Protein AF-A0A383A7Z6-F1 (afdb_monomer_lite)

InterPro domains:
  IPR001126 UmuC domain [PF00817] (17-97)
  IPR001126 UmuC domain [PS50173] (17-99)
  IPR043128 Reverse transcriptase/Diguanylate cyclase domain [G3DSA:3.30.70.270] (29-99)
  IPR043502 DNA/RNA polymerase superfamily [SSF56672] (40-97)

pLDDT: mean 74.5, std 20.79, range [32.19, 94.62]

Foldseek 3Di:
DDDDDDDDDDDPDDPPDPDPDDDPPPDDDVVVVVVVVVVVVVVVVVLQVLLVVLQVLLVVLAVDWADPDSNDIDGDCVPVVVVDPPVVSVVVSVVVSVD

Radius of gyration: 27.49 Å; chains: 1; bounding box: 37×54×81 Å

Sequence (99 aa):
MPTLKNRQRVGLGDFSGVRRQQPMRQNGCSLTRLFLAGILSQLYALYADLSSRVMRTLEEMAPRVEVYSIDEAFLDLTGIESAISLVEFGQQVRERIGN

Secondary structure (DSSP, 8-state):
--------------S----S-----S---HHHHHHHHHHHHHHHHHHHHHHHHHHHHHHHHSSEEEE-SSS-EEEE-TTGGGTS-HHHHHHHHHHHHT-

Structure (mmCIF, N/CA/C/O backbone):
data_AF-A0A383A7Z6-F1
#
_entry.id   AF-A0A383A7Z6-F1
#
loop_
_atom_site.group_PDB
_atom_site.id
_atom_site.type_symbol
_atom_site.label_atom_id
_atom_site.label_alt_id
_atom_site.label_comp_id
_atom_site.label_asym_id
_atom_site.label_entity_id
_atom_site.label_seq_id
_atom_site.pdbx_PDB_ins_code
_atom_site.Cartn_x
_atom_site.Cartn_y
_atom_site.Cartn_z
_atom_site.occupancy
_atom_site.B_iso_or_equiv
_atom_site.auth_seq_id
_atom_site.auth_comp_id
_atom_site.auth_asym_id
_atom_site.auth_atom_id
_atom_site.pdbx_PDB_model_num
ATOM 1 N N . MET A 1 1 ? 3.944 42.621 -65.952 1.00 45.88 1 MET A N 1
ATOM 2 C CA . MET A 1 1 ? 3.543 42.873 -64.545 1.00 45.88 1 MET A CA 1
ATOM 3 C C . MET A 1 1 ? 2.863 41.615 -64.026 1.00 45.88 1 MET A C 1
ATOM 5 O O . MET A 1 1 ? 2.070 41.063 -64.778 1.00 45.88 1 MET A O 1
ATOM 9 N N . PRO A 1 2 ? 3.263 41.105 -62.847 1.00 34.91 2 PRO A N 1
ATOM 10 C CA . PRO A 1 2 ? 2.765 41.639 -61.578 1.00 34.91 2 PRO A CA 1
ATOM 11 C C . PRO A 1 2 ? 3.867 42.001 -60.566 1.00 34.91 2 PRO A C 1
ATOM 13 O O . PRO A 1 2 ? 4.999 41.535 -60.631 1.00 34.91 2 PRO A O 1
ATOM 16 N N . THR A 1 3 ? 3.498 42.883 -59.643 1.00 47.19 3 THR A N 1
ATOM 17 C CA . THR A 1 3 ? 4.256 43.391 -58.493 1.00 47.19 3 THR A CA 1
ATOM 18 C C . THR A 1 3 ? 3.975 42.562 -57.240 1.00 47.19 3 THR A C 1
ATOM 20 O O . THR A 1 3 ? 2.804 42.352 -56.933 1.00 47.19 3 THR A O 1
ATOM 23 N N . LEU A 1 4 ? 4.994 42.225 -56.439 1.00 39.78 4 LEU A N 1
ATOM 24 C CA . LEU A 1 4 ? 4.803 41.854 -55.030 1.00 39.78 4 LEU A CA 1
ATOM 25 C C . LEU A 1 4 ? 5.804 42.586 -54.130 1.00 39.78 4 LEU A C 1
ATOM 27 O O . LEU A 1 4 ? 7.015 42.380 -54.161 1.00 39.78 4 LEU A O 1
ATOM 31 N N . LYS A 1 5 ? 5.223 43.503 -53.357 1.00 42.88 5 LYS A N 1
ATOM 32 C CA . LYS A 1 5 ? 5.798 44.279 -52.264 1.00 42.88 5 LYS A CA 1
ATOM 33 C C . LYS A 1 5 ? 6.063 43.380 -51.047 1.00 42.88 5 LYS A C 1
ATOM 35 O O . LYS A 1 5 ? 5.286 42.482 -50.752 1.00 42.88 5 LYS A O 1
ATOM 40 N N . ASN A 1 6 ? 7.027 43.840 -50.254 1.00 35.53 6 ASN A N 1
ATOM 41 C CA . ASN A 1 6 ? 7.083 43.782 -48.789 1.00 35.53 6 ASN A CA 1
ATOM 42 C C . ASN A 1 6 ? 7.695 42.561 -48.081 1.00 35.53 6 ASN A C 1
ATOM 44 O O . ASN A 1 6 ? 7.023 41.627 -47.656 1.00 35.53 6 ASN A O 1
ATOM 48 N N . ARG A 1 7 ? 8.989 42.738 -47.775 1.00 47.12 7 ARG A N 1
ATOM 49 C CA . ARG A 1 7 ? 9.588 42.592 -46.435 1.00 47.12 7 ARG A CA 1
ATOM 50 C C . ARG A 1 7 ? 8.560 42.556 -45.285 1.00 47.12 7 ARG A C 1
ATOM 52 O O . ARG A 1 7 ? 7.921 43.565 -44.994 1.00 47.12 7 ARG A O 1
ATOM 59 N N . GLN A 1 8 ? 8.562 41.463 -44.529 1.00 39.97 8 GLN A N 1
ATOM 60 C CA . GLN A 1 8 ? 8.240 41.446 -43.097 1.00 39.97 8 GLN A CA 1
ATOM 61 C C . GLN A 1 8 ? 9.526 41.008 -42.378 1.00 39.97 8 GLN A C 1
ATOM 63 O O . GLN A 1 8 ? 9.959 39.871 -42.507 1.00 39.97 8 GLN A O 1
ATOM 68 N N . ARG A 1 9 ? 10.376 41.954 -41.959 1.00 36.06 9 ARG A N 1
ATOM 69 C CA . ARG A 1 9 ? 10.492 42.446 -40.572 1.00 36.06 9 ARG A CA 1
ATOM 70 C C . ARG A 1 9 ? 10.383 41.317 -39.540 1.00 36.06 9 ARG A C 1
ATOM 72 O O . ARG A 1 9 ? 9.293 40.954 -39.118 1.00 36.06 9 ARG A O 1
ATOM 79 N N . VAL A 1 10 ? 11.547 40.811 -39.133 1.00 40.03 10 VAL A N 1
ATOM 80 C CA . VAL A 1 10 ? 11.720 39.974 -37.944 1.00 40.03 10 VAL A CA 1
ATOM 81 C C . VAL A 1 10 ? 11.378 40.852 -36.741 1.00 40.03 10 VAL A C 1
ATOM 83 O O . VAL A 1 10 ? 12.142 41.743 -36.376 1.00 40.03 10 VAL A O 1
ATOM 86 N N . GLY A 1 11 ? 10.171 40.681 -36.208 1.00 32.19 11 GLY A N 1
ATOM 87 C CA . GLY A 1 11 ? 9.764 41.298 -34.955 1.00 32.19 11 GLY A CA 1
ATOM 88 C C . GLY A 1 11 ? 10.447 40.573 -33.805 1.00 32.19 11 GLY A C 1
ATOM 89 O O . GLY A 1 11 ? 10.148 39.412 -33.542 1.00 32.19 11 GLY A O 1
ATOM 90 N N . LEU A 1 12 ? 11.375 41.261 -33.148 1.00 44.25 12 LEU A N 1
ATOM 91 C CA . LEU A 1 12 ? 11.786 40.973 -31.781 1.00 44.25 12 LEU A CA 1
ATOM 92 C C . LEU A 1 12 ? 10.577 41.304 -30.890 1.00 44.25 12 LEU A C 1
ATOM 94 O O . LEU A 1 12 ? 10.270 42.477 -30.695 1.00 44.25 12 LEU A O 1
ATOM 98 N N . GLY A 1 13 ? 9.843 40.284 -30.450 1.00 34.84 13 GLY A N 1
ATOM 99 C CA . GLY A 1 13 ? 8.637 40.440 -29.640 1.00 34.84 13 GLY A CA 1
ATOM 100 C C . GLY A 1 13 ? 8.267 39.141 -28.925 1.00 34.84 13 GLY A C 1
ATOM 101 O O . GLY A 1 13 ? 7.975 38.138 -29.569 1.00 34.84 13 GLY A O 1
ATOM 102 N N . ASP A 1 14 ? 8.305 39.223 -27.598 1.00 36.06 14 ASP A N 1
ATOM 103 C CA . ASP A 1 14 ? 7.550 38.466 -26.597 1.00 36.06 14 ASP A CA 1
ATOM 104 C C . ASP A 1 14 ? 7.829 36.963 -26.389 1.00 36.06 14 ASP A C 1
ATOM 106 O O . ASP A 1 14 ? 7.294 36.063 -27.035 1.00 36.06 14 ASP A O 1
ATOM 110 N N . PHE A 1 15 ? 8.609 36.706 -25.330 1.00 46.44 15 PHE A N 1
ATOM 111 C CA . PHE A 1 15 ? 8.736 35.442 -24.592 1.00 46.44 15 PHE A CA 1
ATOM 112 C C . PHE A 1 15 ? 7.447 35.091 -23.807 1.00 46.44 15 PHE A C 1
ATOM 114 O O . PHE A 1 15 ? 7.477 34.846 -22.603 1.00 46.44 15 PHE A O 1
ATOM 121 N N . SER A 1 16 ? 6.290 35.046 -24.465 1.00 41.06 16 SER A N 1
ATOM 122 C CA . SER A 1 16 ? 5.029 34.620 -23.838 1.00 41.06 16 SER A CA 1
ATOM 123 C C . SER A 1 16 ? 4.196 33.781 -24.805 1.00 41.06 16 SER A C 1
ATOM 125 O O . SER A 1 16 ? 3.184 34.191 -25.360 1.00 41.06 16 SER A O 1
ATOM 127 N N . GLY A 1 17 ? 4.637 32.546 -25.026 1.00 38.88 17 GLY A N 1
ATOM 128 C CA . GLY A 1 17 ? 3.891 31.622 -25.870 1.00 38.88 17 GLY A CA 1
ATOM 129 C C . GLY A 1 17 ? 4.609 30.302 -26.052 1.00 38.88 17 GLY A C 1
ATOM 130 O O . GLY A 1 17 ? 5.131 30.021 -27.129 1.00 38.88 17 GLY A O 1
ATOM 131 N N . VAL A 1 18 ? 4.627 29.474 -25.004 1.00 48.09 18 VAL A N 1
ATOM 132 C CA . VAL A 1 18 ? 4.950 28.050 -25.144 1.00 48.09 18 VAL A CA 1
ATOM 133 C C . VAL A 1 18 ? 3.927 27.452 -26.112 1.00 48.09 18 VAL A C 1
ATOM 135 O O . VAL A 1 18 ? 2.796 27.142 -25.736 1.00 48.09 18 VAL A O 1
ATOM 138 N N . ARG A 1 19 ? 4.301 27.328 -27.392 1.00 40.69 19 ARG A N 1
ATOM 139 C CA . ARG A 1 19 ? 3.509 26.592 -28.379 1.00 40.69 19 ARG A CA 1
ATOM 140 C C . ARG A 1 19 ? 3.460 25.138 -27.935 1.00 40.69 19 ARG A C 1
ATOM 142 O O . ARG A 1 19 ? 4.443 24.411 -28.062 1.00 40.69 19 ARG A O 1
ATOM 149 N N . ARG A 1 20 ? 2.296 24.701 -27.454 1.00 50.91 20 ARG A N 1
ATOM 150 C CA . ARG A 1 20 ? 1.963 23.277 -27.448 1.00 50.91 20 ARG A CA 1
ATOM 151 C C . ARG A 1 20 ? 2.031 22.767 -28.895 1.00 50.91 20 ARG A C 1
ATOM 153 O O . ARG A 1 20 ? 1.533 23.427 -29.802 1.00 50.91 20 ARG A O 1
ATOM 160 N N . GLN A 1 21 ? 2.593 21.571 -29.064 1.00 50.19 21 GLN A N 1
ATOM 161 C CA . GLN A 1 21 ? 2.516 20.733 -30.272 1.00 50.19 21 GLN A CA 1
ATOM 162 C C . GLN A 1 21 ? 3.430 21.070 -31.465 1.00 50.19 21 GLN A C 1
ATOM 164 O O . GLN A 1 21 ? 2.990 21.056 -32.612 1.00 50.19 21 GLN A O 1
ATOM 169 N N . GLN A 1 22 ? 4.735 21.255 -31.246 1.00 48.47 22 GLN A N 1
ATOM 170 C CA . GLN A 1 22 ? 5.676 20.895 -32.317 1.00 48.47 22 GLN A CA 1
ATOM 171 C C . GLN A 1 22 ? 5.930 19.379 -32.276 1.00 48.47 22 GLN A C 1
ATOM 173 O O . GLN A 1 22 ? 6.279 18.871 -31.208 1.00 48.47 22 GLN A O 1
ATOM 178 N N . PRO A 1 23 ? 5.780 18.639 -33.394 1.00 44.91 23 PRO A N 1
ATOM 179 C CA . PRO A 1 23 ? 6.263 17.268 -33.458 1.00 44.91 23 PRO A CA 1
ATOM 180 C C . PRO A 1 23 ? 7.770 17.298 -33.215 1.00 44.91 23 PRO A C 1
ATOM 182 O O . PRO A 1 23 ? 8.499 18.034 -33.885 1.00 44.91 23 PRO A O 1
ATOM 185 N N . MET A 1 24 ? 8.223 16.536 -32.219 1.00 52.62 24 MET A N 1
ATOM 186 C CA . MET A 1 24 ? 9.633 16.444 -31.861 1.00 52.62 24 MET A CA 1
ATOM 187 C C . MET A 1 24 ? 10.403 16.001 -33.108 1.00 52.62 24 MET A C 1
ATOM 189 O O . MET A 1 24 ? 10.233 14.879 -33.587 1.00 52.62 24 MET A O 1
ATOM 193 N N . ARG A 1 25 ? 11.157 16.940 -33.698 1.00 47.62 25 ARG A N 1
ATOM 194 C CA . ARG A 1 25 ? 11.891 16.750 -34.952 1.00 47.62 25 ARG A CA 1
ATOM 195 C C . ARG A 1 25 ? 12.698 15.456 -34.861 1.00 47.62 25 ARG A C 1
ATOM 197 O O . ARG A 1 25 ? 13.551 15.308 -33.991 1.00 47.62 25 ARG A O 1
ATOM 204 N N . GLN A 1 26 ? 12.380 14.530 -35.761 1.00 49.25 26 GLN A N 1
ATOM 205 C CA . GLN A 1 26 ? 12.864 13.153 -35.811 1.00 49.25 26 GLN A CA 1
ATOM 206 C C . GLN A 1 26 ? 14.328 13.070 -36.257 1.00 49.25 26 GLN A C 1
ATOM 208 O O . GLN A 1 26 ? 14.611 12.512 -37.303 1.00 49.25 26 GLN A O 1
ATOM 213 N N . ASN A 1 27 ? 15.270 13.611 -35.489 1.00 47.09 27 ASN A N 1
ATOM 214 C CA . ASN A 1 27 ? 16.695 13.389 -35.739 1.00 47.09 27 ASN A CA 1
ATOM 215 C C . ASN A 1 27 ? 17.359 12.929 -34.436 1.00 47.09 27 ASN A C 1
ATOM 217 O O . ASN A 1 27 ? 18.053 13.693 -33.773 1.00 47.09 27 ASN A O 1
ATOM 221 N N . GLY A 1 28 ? 17.096 11.682 -34.043 1.00 53.91 28 GLY A N 1
ATOM 222 C CA . GLY A 1 28 ? 17.739 11.028 -32.905 1.00 53.91 28 GLY A CA 1
ATOM 223 C C . GLY A 1 28 ? 18.216 9.637 -33.306 1.00 53.91 28 GLY A C 1
ATOM 224 O O . GLY A 1 28 ? 17.446 8.866 -33.874 1.00 53.91 28 GLY A O 1
ATOM 225 N N . CYS A 1 29 ? 19.489 9.343 -33.037 1.00 58.81 29 CYS A N 1
ATOM 226 C CA . CYS A 1 29 ? 20.117 8.041 -33.261 1.00 58.81 29 CYS A CA 1
ATOM 227 C C . CYS A 1 29 ? 19.241 6.906 -32.689 1.00 58.81 29 CYS A C 1
ATOM 229 O O . CYS A 1 29 ? 18.816 6.972 -31.537 1.00 58.81 29 CYS A O 1
ATOM 231 N N . SER A 1 30 ? 18.962 5.856 -33.470 1.00 62.50 30 SER A N 1
ATOM 232 C CA . SER A 1 30 ? 18.092 4.737 -33.057 1.00 62.50 30 SER A CA 1
ATOM 233 C C . SER A 1 30 ? 18.550 4.059 -31.757 1.00 62.50 30 SER A C 1
ATOM 235 O O . SER A 1 30 ? 17.721 3.570 -30.990 1.00 62.50 30 SER A O 1
ATOM 237 N N . LEU A 1 31 ? 19.855 4.099 -31.471 1.00 64.31 31 LEU A N 1
ATOM 238 C CA . LEU A 1 31 ? 20.461 3.553 -30.257 1.00 64.31 31 LEU A CA 1
ATOM 239 C C . LEU A 1 31 ? 20.012 4.271 -28.978 1.00 64.31 31 LEU A C 1
ATOM 241 O O . LEU A 1 31 ? 19.721 3.600 -27.992 1.00 64.31 31 LEU A O 1
ATOM 245 N N . THR A 1 32 ? 19.888 5.606 -28.974 1.00 70.38 32 THR A N 1
ATO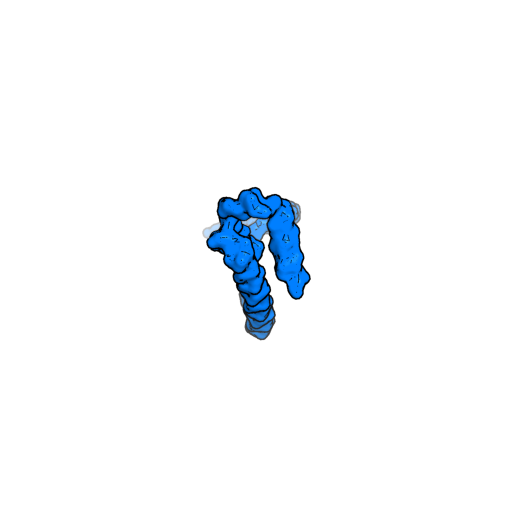M 246 C CA . THR A 1 32 ? 19.436 6.326 -27.767 1.00 70.38 32 THR A CA 1
ATOM 247 C C . THR A 1 32 ? 17.962 6.067 -27.478 1.00 70.38 32 THR A C 1
ATOM 249 O O . THR A 1 32 ? 17.574 5.959 -26.317 1.00 70.38 32 THR A O 1
ATOM 252 N N . ARG A 1 33 ? 17.142 5.893 -28.522 1.00 70.81 33 ARG A N 1
ATOM 253 C CA . ARG A 1 33 ? 15.720 5.556 -28.378 1.00 70.81 33 ARG A CA 1
ATOM 254 C C . ARG A 1 33 ? 15.513 4.157 -27.795 1.00 70.81 33 ARG A C 1
ATOM 256 O O . ARG A 1 33 ? 14.677 4.002 -26.911 1.00 70.81 33 ARG A O 1
ATOM 263 N N . LEU A 1 34 ? 16.267 3.162 -28.266 1.00 78.44 34 LEU A N 1
ATOM 264 C CA . LEU A 1 34 ? 16.187 1.785 -27.761 1.00 78.44 34 LEU A CA 1
ATOM 265 C C . LEU A 1 34 ? 16.741 1.661 -26.337 1.00 78.44 34 LEU A C 1
ATOM 267 O O . LEU A 1 34 ? 16.128 1.006 -25.501 1.00 78.44 34 LEU A O 1
ATOM 271 N N . PHE A 1 35 ? 17.853 2.337 -26.042 1.00 82.31 35 PHE A N 1
ATOM 272 C CA . PHE A 1 35 ? 18.433 2.356 -24.700 1.00 82.31 35 PHE A CA 1
ATOM 273 C C . PHE A 1 35 ? 17.485 2.990 -23.671 1.00 82.31 35 PHE A C 1
ATOM 275 O O . PHE A 1 35 ? 17.238 2.408 -22.617 1.00 82.31 35 PHE A O 1
ATOM 282 N N . LEU A 1 36 ? 16.882 4.139 -24.003 1.00 83.75 36 LEU A N 1
ATOM 283 C CA . LEU A 1 36 ? 15.891 4.784 -23.142 1.00 83.75 36 LEU A CA 1
ATOM 284 C C . LEU A 1 36 ? 14.642 3.911 -22.963 1.00 83.75 36 LEU A C 1
ATOM 286 O O . LEU A 1 36 ? 14.155 3.779 -21.845 1.00 83.75 36 LEU A O 1
ATOM 290 N N . ALA A 1 37 ? 14.148 3.286 -24.037 1.00 81.31 37 ALA A N 1
ATOM 291 C CA . ALA A 1 37 ? 13.013 2.368 -23.958 1.00 81.31 37 ALA A CA 1
ATOM 292 C C . ALA A 1 37 ? 13.297 1.179 -23.025 1.00 81.31 37 ALA A C 1
ATOM 294 O O . ALA A 1 37 ? 12.436 0.828 -22.224 1.00 81.31 37 ALA A O 1
ATOM 295 N N . GLY A 1 38 ? 14.511 0.619 -23.076 1.00 81.88 38 GLY A N 1
ATOM 296 C CA . GLY A 1 38 ? 14.938 -0.451 -22.174 1.00 81.88 38 GLY A CA 1
ATOM 297 C C . GLY A 1 38 ? 15.007 -0.011 -20.710 1.00 81.88 38 GLY A C 1
ATOM 298 O O . GLY A 1 38 ? 14.528 -0.718 -19.831 1.00 81.88 38 GLY A O 1
ATOM 299 N N . ILE A 1 39 ? 15.544 1.178 -20.421 1.00 80.44 39 ILE A N 1
ATOM 300 C CA . ILE A 1 39 ? 15.562 1.705 -19.045 1.00 80.44 39 ILE A CA 1
ATOM 301 C C . ILE A 1 39 ? 14.134 1.929 -18.535 1.00 80.44 39 ILE A C 1
ATOM 303 O O . ILE A 1 39 ? 13.807 1.526 -17.421 1.00 80.44 39 ILE A O 1
ATOM 307 N N . LEU A 1 40 ? 13.265 2.523 -19.355 1.00 81.44 40 LEU A N 1
ATOM 308 C CA . LEU A 1 40 ? 11.875 2.787 -18.985 1.00 81.44 40 LEU A CA 1
ATOM 309 C C . LEU A 1 40 ? 11.081 1.499 -18.741 1.00 81.44 40 LEU A C 1
ATOM 311 O O . LEU A 1 40 ? 10.284 1.459 -17.807 1.00 81.44 40 LEU A O 1
ATOM 315 N N . SER A 1 41 ? 11.313 0.438 -19.522 1.00 80.00 41 SER A N 1
ATOM 316 C CA . SER A 1 41 ? 10.644 -0.848 -19.294 1.00 80.00 41 SER A CA 1
ATOM 317 C C . SER A 1 41 ? 11.097 -1.518 -17.998 1.00 80.00 41 SER A C 1
ATOM 319 O O . SER A 1 41 ? 10.266 -2.081 -17.293 1.00 80.00 41 SER A O 1
ATOM 321 N N . GLN A 1 42 ? 12.385 -1.419 -17.648 1.00 81.81 42 GLN A N 1
ATOM 322 C CA . GLN A 1 42 ? 12.893 -1.965 -16.384 1.00 81.81 42 GLN A CA 1
ATOM 323 C C . GLN A 1 42 ? 12.385 -1.177 -15.175 1.00 81.81 42 GLN A C 1
ATOM 325 O O . GLN A 1 42 ? 12.032 -1.772 -14.160 1.00 81.81 42 GLN A O 1
ATOM 330 N N . LEU A 1 43 ? 12.287 0.151 -15.293 1.00 85.12 43 LEU A N 1
ATOM 331 C CA . LEU A 1 43 ? 11.660 0.990 -14.271 1.00 85.12 43 LEU A CA 1
ATOM 332 C C . LEU A 1 43 ? 10.182 0.624 -14.103 1.00 85.12 43 LEU A C 1
ATOM 334 O O . LEU A 1 43 ? 9.728 0.445 -12.980 1.00 85.12 43 LEU A O 1
ATOM 338 N N . TYR A 1 44 ? 9.446 0.442 -15.200 1.00 86.12 44 TYR A N 1
ATOM 339 C CA . TYR A 1 44 ? 8.042 0.045 -15.136 1.00 86.12 44 TYR A CA 1
ATOM 340 C C . TYR A 1 44 ? 7.852 -1.328 -14.481 1.00 86.12 44 TYR A C 1
ATOM 342 O O . TYR A 1 44 ? 7.016 -1.462 -13.594 1.00 86.12 44 TYR A O 1
ATOM 350 N N . ALA A 1 45 ? 8.653 -2.328 -14.864 1.00 85.88 45 ALA A N 1
ATOM 351 C CA . ALA A 1 45 ? 8.594 -3.662 -14.270 1.00 85.88 45 ALA A CA 1
ATOM 352 C C . ALA A 1 45 ? 8.882 -3.630 -12.761 1.00 85.88 45 ALA A C 1
ATOM 354 O O . ALA A 1 45 ? 8.152 -4.238 -11.984 1.00 85.88 45 ALA A O 1
ATOM 355 N N . LEU A 1 46 ? 9.890 -2.862 -12.338 1.00 87.44 46 LEU A N 1
ATOM 356 C CA . LEU A 1 46 ? 10.222 -2.692 -10.925 1.00 87.44 46 LEU A CA 1
ATOM 357 C C . LEU A 1 46 ? 9.081 -2.030 -10.138 1.00 87.44 46 LEU A C 1
ATOM 359 O O . LEU A 1 46 ? 8.715 -2.504 -9.063 1.00 87.44 46 LEU A O 1
ATOM 363 N N . TYR A 1 47 ? 8.514 -0.941 -10.665 1.00 86.06 47 TYR A N 1
ATOM 364 C CA . TYR A 1 47 ? 7.404 -0.239 -10.016 1.00 86.06 47 TYR A CA 1
ATOM 365 C C . TYR A 1 47 ? 6.128 -1.087 -9.978 1.00 86.06 47 TYR A C 1
ATOM 367 O O . TYR A 1 47 ? 5.400 -1.036 -8.990 1.00 86.06 47 TYR A O 1
ATOM 375 N N . ALA A 1 48 ? 5.880 -1.900 -11.006 1.00 87.25 48 ALA A N 1
ATOM 376 C CA . ALA A 1 48 ? 4.767 -2.842 -11.026 1.00 87.25 48 ALA A CA 1
ATOM 377 C C . ALA A 1 48 ? 4.912 -3.920 -9.938 1.00 87.25 48 ALA A C 1
ATOM 379 O O . ALA A 1 48 ? 3.937 -4.235 -9.257 1.00 87.25 48 ALA A O 1
ATOM 380 N N . ASP A 1 49 ? 6.122 -4.440 -9.727 1.00 89.69 49 ASP A N 1
ATOM 381 C CA . ASP A 1 49 ? 6.394 -5.441 -8.687 1.00 89.69 49 ASP A CA 1
ATOM 382 C C . ASP A 1 49 ? 6.254 -4.846 -7.274 1.00 89.69 49 ASP A C 1
ATOM 384 O O . ASP A 1 49 ? 5.633 -5.443 -6.391 1.00 89.69 49 ASP A O 1
ATOM 388 N N . LEU A 1 50 ? 6.772 -3.626 -7.066 1.00 89.25 50 LEU A N 1
ATOM 389 C CA . LEU A 1 50 ? 6.609 -2.882 -5.813 1.00 89.25 50 LEU A CA 1
ATOM 390 C C . LEU A 1 50 ? 5.124 -2.646 -5.503 1.00 89.25 50 LEU A C 1
ATOM 392 O O . LEU A 1 50 ? 4.659 -2.970 -4.411 1.00 89.25 50 LEU A O 1
ATOM 396 N N . SER A 1 51 ? 4.388 -2.118 -6.479 1.00 90.94 51 SER A N 1
ATOM 397 C CA . SER A 1 51 ? 2.949 -1.886 -6.388 1.00 90.94 51 SER A CA 1
ATOM 398 C C . SER A 1 51 ? 2.197 -3.165 -6.038 1.00 90.94 51 SER A C 1
ATOM 400 O O . SER A 1 51 ? 1.435 -3.185 -5.076 1.00 90.94 51 SER A O 1
ATOM 402 N N . SER A 1 52 ?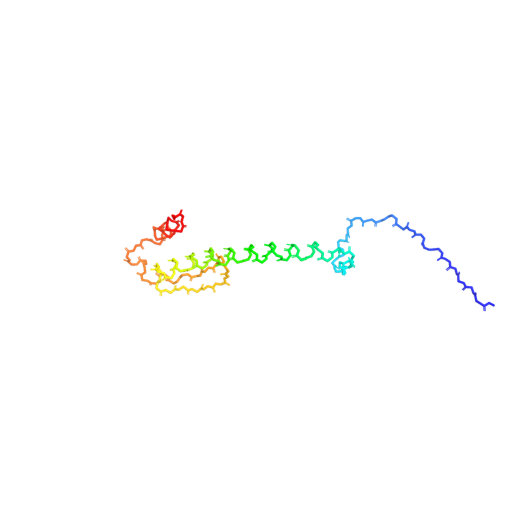 2.490 -4.264 -6.735 1.00 90.38 52 SER A N 1
ATOM 403 C CA . SER A 1 52 ? 1.833 -5.554 -6.506 1.00 90.38 52 SER A CA 1
ATOM 404 C C . SER A 1 52 ? 2.015 -6.049 -5.070 1.00 90.38 52 SER A C 1
ATOM 406 O O . SER A 1 52 ? 1.072 -6.559 -4.466 1.00 90.38 52 SER A O 1
ATOM 408 N N . ARG A 1 53 ? 3.206 -5.866 -4.482 1.00 92.50 53 ARG A N 1
ATOM 409 C CA . ARG A 1 53 ? 3.466 -6.221 -3.076 1.00 92.50 53 ARG A CA 1
ATOM 410 C C . ARG A 1 53 ? 2.657 -5.364 -2.103 1.00 92.50 53 ARG A C 1
ATOM 412 O O . ARG A 1 53 ? 2.109 -5.900 -1.139 1.00 92.50 53 ARG A O 1
ATOM 419 N N . VAL A 1 54 ? 2.577 -4.058 -2.352 1.00 92.62 54 VAL A N 1
ATOM 420 C CA . VAL A 1 54 ? 1.781 -3.134 -1.531 1.00 92.62 54 VAL A CA 1
ATOM 421 C C . VAL A 1 54 ? 0.298 -3.485 -1.619 1.00 92.62 54 VAL A C 1
ATOM 423 O O . VAL A 1 54 ? -0.325 -3.701 -0.584 1.00 92.62 54 VAL A O 1
ATOM 426 N N . MET A 1 55 ? -0.250 -3.631 -2.828 1.00 93.12 55 MET A N 1
ATOM 427 C CA . MET A 1 55 ? -1.669 -3.944 -3.033 1.00 93.12 5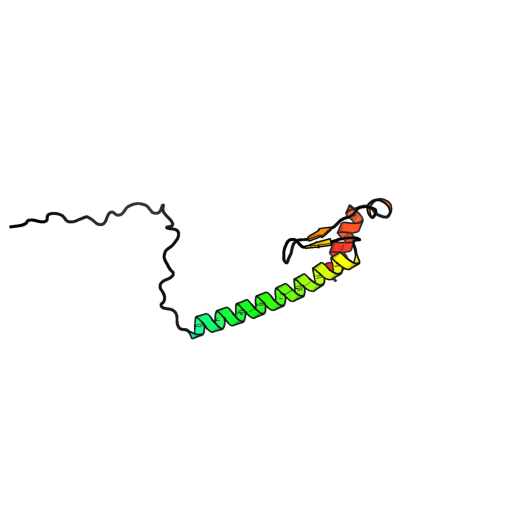5 MET A CA 1
ATOM 428 C C . MET A 1 55 ? -2.055 -5.270 -2.382 1.00 93.12 55 MET A C 1
ATOM 430 O O . MET A 1 55 ? -3.037 -5.323 -1.648 1.00 93.12 55 MET A O 1
ATOM 434 N N . ARG A 1 56 ? -1.220 -6.305 -2.527 1.00 92.81 56 ARG A N 1
ATOM 435 C CA . ARG A 1 56 ? -1.423 -7.587 -1.841 1.00 92.81 56 ARG A CA 1
ATOM 436 C C . ARG A 1 56 ? -1.443 -7.445 -0.317 1.00 92.81 56 ARG A C 1
ATOM 438 O O . ARG A 1 56 ? -2.241 -8.087 0.353 1.00 92.81 56 ARG A O 1
ATOM 445 N N . THR A 1 57 ? -0.573 -6.602 0.235 1.00 92.81 57 THR A N 1
ATOM 446 C CA . THR A 1 57 ? -0.543 -6.353 1.683 1.00 92.81 57 THR A CA 1
ATOM 447 C C . THR A 1 57 ? -1.840 -5.688 2.145 1.00 92.81 57 THR A C 1
ATOM 449 O O . THR A 1 57 ? -2.376 -6.052 3.185 1.00 92.81 57 THR A O 1
ATOM 452 N N . LEU A 1 58 ? -2.376 -4.748 1.361 1.00 91.56 58 LEU A N 1
ATOM 453 C CA . LEU A 1 58 ? -3.658 -4.103 1.654 1.00 91.56 58 LEU A CA 1
ATOM 454 C C . LEU A 1 58 ? -4.829 -5.097 1.566 1.00 91.56 58 LEU A C 1
ATOM 456 O O . LEU A 1 58 ? -5.690 -5.083 2.443 1.00 91.56 58 LEU A O 1
ATOM 460 N N . GLU A 1 59 ? -4.837 -5.979 0.561 1.00 91.19 59 GLU A N 1
ATOM 461 C CA . GLU A 1 59 ? -5.844 -7.042 0.397 1.00 91.19 59 GLU A CA 1
ATOM 462 C C . GLU A 1 59 ? -5.854 -8.041 1.563 1.00 91.19 59 GLU A C 1
ATOM 464 O O . GLU A 1 59 ? -6.907 -8.549 1.933 1.00 91.19 59 GLU A O 1
ATOM 469 N N . GLU A 1 60 ? -4.697 -8.314 2.172 1.00 90.88 60 GLU A N 1
ATOM 470 C CA . GLU A 1 60 ? -4.597 -9.184 3.352 1.00 90.88 60 GLU A CA 1
ATOM 471 C C . GLU A 1 60 ? -5.097 -8.498 4.640 1.00 90.88 60 GLU A C 1
ATOM 473 O O . GLU A 1 60 ? -5.468 -9.180 5.597 1.00 90.88 60 GLU A O 1
ATOM 478 N N . MET A 1 61 ? -5.105 -7.161 4.684 1.00 88.88 61 MET A N 1
ATOM 479 C CA . MET A 1 61 ? -5.426 -6.380 5.887 1.00 88.88 61 MET A CA 1
ATOM 480 C C . MET A 1 61 ? -6.864 -5.855 5.933 1.00 88.88 61 MET A C 1
ATOM 482 O O . MET A 1 61 ? -7.368 -5.605 7.029 1.00 88.88 61 MET A O 1
ATOM 486 N N . ALA A 1 62 ? -7.521 -5.666 4.786 1.00 88.25 62 ALA A N 1
ATOM 487 C CA . ALA A 1 62 ? -8.888 -5.156 4.720 1.00 88.25 62 ALA A CA 1
ATOM 488 C C . ALA A 1 62 ? -9.853 -6.131 4.024 1.00 88.25 62 ALA A C 1
ATOM 490 O O . ALA A 1 62 ? -9.459 -6.822 3.088 1.00 88.25 62 ALA A O 1
ATOM 491 N N . PRO A 1 63 ? -11.140 -6.155 4.427 1.00 85.06 63 PRO A N 1
ATOM 492 C CA . PRO A 1 63 ? -12.158 -7.020 3.833 1.00 85.06 63 PRO A CA 1
ATOM 493 C C . PRO A 1 63 ? -12.318 -6.838 2.324 1.00 85.06 63 PRO A C 1
ATOM 495 O O . PRO A 1 63 ? -12.621 -7.794 1.610 1.00 85.06 63 PRO A O 1
ATOM 498 N N . ARG A 1 64 ? -12.166 -5.599 1.8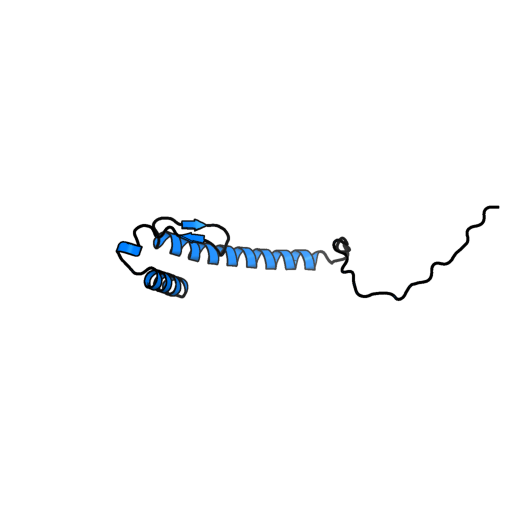44 1.00 90.31 64 ARG A N 1
ATOM 499 C CA . ARG A 1 64 ? -12.300 -5.259 0.432 1.00 90.31 64 ARG A CA 1
ATOM 500 C C . ARG A 1 64 ? -11.393 -4.088 0.079 1.00 90.31 64 ARG A C 1
ATOM 502 O O . ARG A 1 64 ? -11.347 -3.087 0.793 1.00 90.31 64 ARG A O 1
ATOM 509 N N . VAL A 1 65 ? -10.703 -4.227 -1.047 1.00 92.44 65 VAL A N 1
ATOM 510 C CA . VAL A 1 65 ? -9.785 -3.228 -1.597 1.00 92.44 65 VAL A CA 1
ATOM 511 C C . VAL A 1 65 ? -10.153 -2.974 -3.053 1.00 92.44 65 VAL A C 1
ATOM 513 O O . VAL A 1 65 ? -10.385 -3.910 -3.816 1.00 92.44 65 VAL A O 1
ATOM 516 N N . GLU A 1 66 ? -10.225 -1.705 -3.438 1.00 92.38 66 GLU A N 1
ATOM 517 C CA . GLU A 1 66 ? -10.472 -1.260 -4.807 1.00 92.38 66 GLU A CA 1
ATOM 518 C C . GLU A 1 66 ? -9.253 -0.484 -5.310 1.00 92.38 66 GLU A C 1
ATOM 520 O O . GLU A 1 66 ? -8.950 0.612 -4.840 1.00 92.38 66 GLU A O 1
ATOM 525 N N . VAL A 1 67 ? -8.530 -1.070 -6.264 1.00 90.88 67 VAL A N 1
ATOM 526 C CA . VAL A 1 67 ? -7.320 -0.475 -6.845 1.00 90.88 67 VAL A CA 1
ATOM 527 C C . VAL A 1 67 ? -7.712 0.590 -7.871 1.00 90.88 67 VAL A C 1
ATOM 529 O O . VAL A 1 67 ? -8.409 0.291 -8.842 1.00 90.88 67 VAL A O 1
ATOM 532 N N . TYR A 1 68 ? -7.254 1.827 -7.666 1.00 87.69 68 TYR A N 1
ATOM 533 C CA . TYR A 1 68 ? -7.522 2.962 -8.558 1.00 87.69 68 TYR A CA 1
ATOM 534 C C . TYR A 1 68 ? -6.345 3.241 -9.502 1.00 87.69 68 TYR A C 1
ATOM 536 O O . TYR A 1 68 ? -6.544 3.561 -10.677 1.00 87.69 68 TYR A O 1
ATOM 544 N N . SER A 1 69 ? -5.116 3.067 -9.011 1.00 87.81 69 SER A N 1
ATOM 545 C CA . SER A 1 69 ? -3.878 3.210 -9.780 1.00 87.81 69 SER A CA 1
ATOM 546 C C . SER A 1 69 ? -2.792 2.248 -9.263 1.00 87.81 69 SER A C 1
ATOM 548 O O . SER A 1 69 ? -3.041 1.388 -8.425 1.00 87.81 69 SER A O 1
ATOM 550 N N . ILE A 1 70 ? -1.564 2.385 -9.772 1.00 84.25 70 ILE A N 1
ATOM 551 C CA . ILE A 1 70 ? -0.393 1.609 -9.328 1.00 84.25 70 ILE A CA 1
ATOM 552 C C . ILE A 1 70 ? -0.011 1.941 -7.869 1.00 84.25 70 ILE A C 1
ATOM 554 O O . ILE A 1 70 ? 0.565 1.108 -7.175 1.00 84.25 70 ILE A O 1
ATOM 558 N N . ASP A 1 71 ? -0.327 3.129 -7.378 1.00 89.00 71 ASP A N 1
ATOM 559 C CA . ASP A 1 71 ? 0.057 3.617 -6.051 1.00 89.00 71 ASP A CA 1
ATOM 560 C C . ASP A 1 71 ? -1.134 4.037 -5.176 1.00 89.00 71 ASP A C 1
ATOM 562 O O . ASP A 1 71 ? -0.944 4.378 -4.010 1.00 89.00 71 ASP A O 1
ATOM 566 N N . GLU A 1 72 ? -2.360 3.952 -5.695 1.00 90.00 72 GLU A N 1
ATOM 567 C CA . GLU A 1 72 ? -3.578 4.381 -5.008 1.00 90.00 72 GLU A CA 1
ATOM 568 C C . GLU A 1 72 ? -4.627 3.261 -4.978 1.00 90.00 72 GLU A C 1
ATOM 570 O O . GLU A 1 72 ? -4.995 2.682 -6.006 1.00 90.00 72 GLU A O 1
ATOM 575 N N . ALA A 1 73 ? -5.152 2.986 -3.785 1.00 93.12 73 ALA A N 1
ATOM 576 C CA . ALA A 1 73 ? -6.252 2.058 -3.565 1.00 93.12 73 ALA A CA 1
ATOM 577 C C . ALA A 1 73 ? -7.185 2.571 -2.463 1.00 93.12 73 ALA A C 1
ATOM 579 O O . ALA A 1 73 ? -6.756 3.240 -1.521 1.00 93.12 73 ALA A O 1
ATOM 580 N N . PHE A 1 74 ? -8.463 2.227 -2.580 1.00 93.44 74 PHE A N 1
ATOM 581 C CA . PHE A 1 74 ? -9.489 2.504 -1.584 1.00 93.44 74 PHE A CA 1
ATOM 582 C C . PHE A 1 74 ? -9.779 1.239 -0.787 1.00 93.44 74 PHE A C 1
ATOM 584 O O . PHE A 1 74 ? -9.953 0.164 -1.357 1.00 93.44 74 PHE A O 1
ATOM 591 N N . LEU A 1 75 ? -9.821 1.365 0.536 1.00 91.94 75 LEU A N 1
ATOM 592 C CA . LEU A 1 75 ? -10.098 0.254 1.436 1.00 91.94 75 LEU A CA 1
ATOM 593 C C . LEU A 1 75 ? -11.493 0.440 2.024 1.00 91.94 75 LEU A C 1
ATOM 595 O O . LEU A 1 75 ? -11.811 1.511 2.545 1.00 91.94 75 LEU A O 1
ATOM 599 N N . ASP A 1 76 ? -12.305 -0.610 1.963 1.00 91.38 76 ASP A N 1
ATOM 600 C CA . ASP A 1 76 ? -13.544 -0.678 2.725 1.00 91.38 76 ASP A CA 1
ATOM 601 C C . ASP A 1 76 ? -13.206 -1.089 4.159 1.00 91.38 76 ASP A C 1
ATOM 603 O O . ASP A 1 76 ? -12.751 -2.206 4.418 1.00 91.38 76 ASP A O 1
ATOM 607 N N . LEU A 1 77 ? -13.393 -0.156 5.089 1.00 88.56 77 LEU A N 1
ATOM 608 C CA . LEU A 1 77 ? -13.084 -0.348 6.506 1.00 88.56 77 LEU A CA 1
ATOM 609 C C . LEU A 1 77 ? -14.328 -0.708 7.326 1.00 88.56 77 LEU A C 1
ATOM 611 O O . LEU A 1 77 ? -14.234 -0.815 8.550 1.00 88.56 77 LEU A O 1
ATOM 615 N N . THR A 1 78 ? -15.472 -0.930 6.666 1.00 87.75 78 THR A N 1
ATOM 616 C CA . THR A 1 78 ? -16.731 -1.279 7.328 1.00 87.75 78 THR A CA 1
ATOM 617 C C . THR A 1 78 ? -16.526 -2.501 8.226 1.00 87.75 78 THR A C 1
ATOM 619 O O . THR A 1 78 ? -16.153 -3.583 7.772 1.00 87.75 78 THR A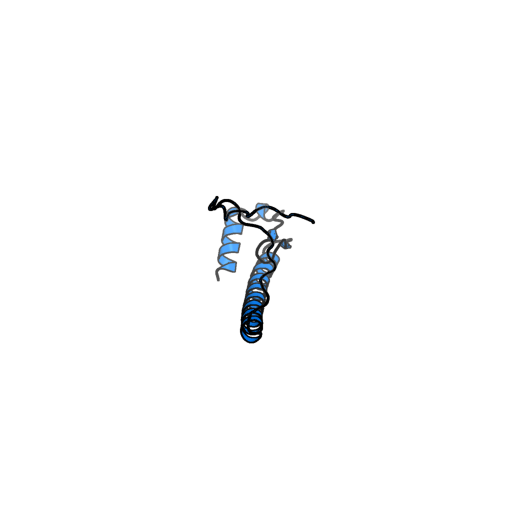 O 1
ATOM 622 N N . GLY A 1 79 ? -16.754 -2.325 9.528 1.00 84.19 79 GLY A N 1
ATOM 623 C CA . GLY A 1 79 ? -16.568 -3.365 10.543 1.00 84.19 79 GLY A CA 1
ATOM 624 C C . GLY A 1 79 ? -15.181 -3.407 11.197 1.00 84.19 79 GLY A C 1
ATOM 625 O O . GLY A 1 79 ? -15.087 -3.874 12.331 1.00 84.19 79 GLY A O 1
ATOM 626 N N . ILE A 1 80 ? -14.129 -2.849 10.587 1.00 85.50 80 ILE A N 1
ATOM 627 C CA . ILE A 1 80 ? -12.803 -2.732 11.230 1.00 85.50 80 ILE A CA 1
ATOM 628 C C . ILE A 1 80 ? -12.858 -1.727 12.383 1.00 85.50 80 ILE A C 1
ATOM 630 O O . ILE A 1 80 ? -12.322 -1.990 13.457 1.00 85.50 80 ILE A O 1
ATOM 634 N N . GLU A 1 81 ? -13.588 -0.626 12.194 1.00 84.94 81 GLU A N 1
ATOM 635 C CA . GLU A 1 81 ? -13.834 0.403 13.216 1.00 84.94 81 GLU A CA 1
ATOM 636 C C . GLU A 1 81 ? -14.438 -0.134 14.523 1.00 84.94 81 GLU A C 1
ATOM 638 O O . GLU A 1 81 ? -14.317 0.499 15.570 1.00 84.94 81 GLU A O 1
ATOM 643 N N . SER A 1 82 ? -15.087 -1.304 14.473 1.00 86.56 82 SER A N 1
ATOM 644 C CA . SER A 1 82 ? -15.658 -1.958 15.653 1.00 86.56 82 SER A CA 1
ATOM 645 C C . SER A 1 82 ? -14.623 -2.722 16.486 1.00 86.56 82 SER A C 1
ATOM 647 O O . SER A 1 82 ? -14.851 -2.956 17.672 1.00 86.56 82 SER A O 1
ATOM 649 N N . ALA A 1 83 ? -13.491 -3.098 15.881 1.00 85.88 83 ALA A N 1
ATOM 650 C CA . ALA A 1 83 ? -12.435 -3.887 16.511 1.00 85.88 83 ALA A CA 1
ATOM 651 C C . ALA A 1 83 ? -11.196 -3.050 16.868 1.00 85.88 83 ALA A C 1
ATOM 653 O O . ALA A 1 83 ? -10.535 -3.336 17.865 1.00 85.88 83 ALA A O 1
ATOM 654 N N . ILE A 1 84 ? -10.875 -2.029 16.067 1.00 91.19 84 ILE A N 1
ATOM 655 C CA . ILE A 1 84 ? -9.701 -1.169 16.247 1.00 91.19 84 ILE A CA 1
ATOM 656 C C . ILE A 1 84 ? -9.989 0.257 15.761 1.00 91.19 84 ILE A C 1
ATOM 658 O O . ILE A 1 84 ? -10.786 0.480 14.850 1.00 91.19 84 ILE A O 1
ATOM 662 N N . SER A 1 85 ? -9.306 1.241 16.348 1.00 92.75 85 SER A N 1
ATOM 663 C CA . SER A 1 85 ? -9.318 2.613 15.839 1.00 92.75 85 SER A CA 1
ATOM 664 C C . SER A 1 85 ? -8.787 2.670 14.403 1.00 92.75 85 SER A C 1
ATOM 666 O O . SER A 1 85 ? -7.730 2.117 14.097 1.00 92.75 85 SER A O 1
ATOM 668 N N . LEU A 1 86 ? -9.459 3.424 13.528 1.00 89.94 86 LEU A N 1
ATOM 669 C CA . LEU A 1 86 ? -9.011 3.625 12.143 1.00 89.94 86 LEU A CA 1
ATOM 670 C C . LEU A 1 86 ? -7.615 4.266 12.061 1.00 89.94 86 LEU A C 1
ATOM 672 O O . LEU A 1 86 ? -6.861 4.008 11.124 1.00 89.94 86 LEU A O 1
ATOM 676 N N . VAL A 1 87 ? -7.248 5.080 13.056 1.00 93.50 87 VAL A N 1
ATOM 677 C CA . VAL A 1 87 ? -5.910 5.686 13.135 1.00 93.50 87 VAL A CA 1
ATOM 678 C C . VAL A 1 87 ? -4.854 4.624 13.428 1.00 93.50 87 VAL A C 1
ATOM 680 O O . VAL A 1 87 ? -3.803 4.614 12.791 1.00 93.50 87 VAL A O 1
ATOM 683 N N . GLU A 1 88 ? -5.132 3.723 14.369 1.00 93.06 88 GLU A N 1
ATOM 684 C CA . GLU A 1 88 ? -4.225 2.625 14.718 1.00 93.06 88 GLU A CA 1
ATOM 685 C C . GLU A 1 88 ? -4.097 1.636 13.556 1.00 93.06 88 GLU A C 1
ATOM 687 O O . GLU A 1 88 ? -2.986 1.241 13.208 1.00 93.06 88 GLU A O 1
ATOM 692 N N . PHE A 1 89 ? -5.206 1.322 12.880 1.00 93.00 89 PHE A N 1
ATOM 693 C CA . PHE A 1 89 ? -5.197 0.516 11.661 1.00 93.00 89 PHE A CA 1
ATOM 694 C C . PHE A 1 89 ? -4.298 1.132 10.576 1.00 93.00 89 PHE A C 1
ATOM 696 O O . PHE A 1 89 ? -3.426 0.458 10.029 1.00 93.00 89 PHE A O 1
ATOM 703 N N . GLY A 1 90 ? -4.427 2.438 10.316 1.00 91.56 90 GLY A N 1
ATOM 704 C CA . GLY A 1 90 ? -3.567 3.134 9.354 1.00 91.56 90 GLY A CA 1
ATOM 705 C C . GLY A 1 90 ? -2.078 3.106 9.731 1.00 91.56 90 GLY A C 1
ATOM 706 O O . GLY A 1 90 ? -1.214 2.992 8.859 1.00 91.56 90 GLY A O 1
ATOM 707 N N . GLN A 1 91 ? -1.757 3.160 11.028 1.00 94.62 91 GLN A N 1
ATOM 708 C CA . GLN A 1 91 ? -0.377 3.021 11.504 1.00 94.62 91 GLN A CA 1
ATOM 709 C C . GLN A 1 91 ? 0.171 1.609 11.267 1.00 94.62 91 GLN A C 1
ATOM 711 O O . GLN A 1 91 ? 1.299 1.488 10.786 1.00 94.62 91 GLN A O 1
ATOM 716 N N . GLN A 1 92 ? -0.632 0.571 11.521 1.00 93.25 92 GLN A N 1
ATOM 717 C CA . GLN A 1 92 ? -0.259 -0.822 11.254 1.00 93.25 92 GLN A CA 1
ATOM 718 C C . GLN A 1 92 ? -0.006 -1.069 9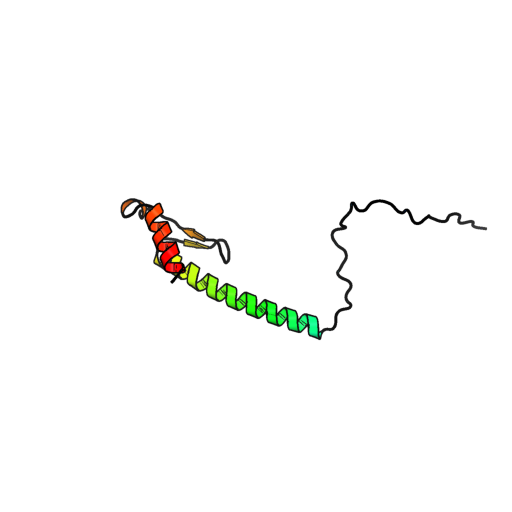.765 1.00 93.25 92 GLN A C 1
ATOM 720 O O . GLN A 1 92 ? 0.986 -1.702 9.410 1.00 93.25 92 GLN A O 1
ATOM 725 N N . VAL A 1 93 ? -0.856 -0.526 8.886 1.00 92.88 93 VAL A N 1
ATOM 726 C CA . VAL A 1 93 ? -0.667 -0.621 7.429 1.00 92.88 93 VAL A CA 1
ATOM 727 C C . VAL A 1 93 ? 0.680 -0.018 7.022 1.00 92.88 93 VAL A C 1
ATOM 729 O O . VAL A 1 93 ? 1.460 -0.650 6.308 1.00 92.88 93 VAL A O 1
ATOM 732 N N . ARG A 1 94 ? 0.999 1.183 7.523 1.00 92.81 94 ARG A N 1
ATOM 733 C CA . ARG A 1 94 ? 2.275 1.853 7.230 1.00 92.81 94 ARG A CA 1
ATOM 734 C C . ARG A 1 94 ? 3.478 1.053 7.732 1.00 92.81 94 ARG A C 1
ATOM 736 O O . ARG A 1 94 ? 4.473 0.948 7.022 1.00 92.81 94 ARG A O 1
ATOM 743 N N . GLU A 1 95 ? 3.401 0.513 8.944 1.00 94.25 95 GLU A N 1
ATOM 744 C CA . GLU A 1 95 ? 4.472 -0.304 9.525 1.00 94.25 95 GLU A CA 1
ATOM 745 C C . GLU A 1 95 ? 4.670 -1.620 8.762 1.00 94.25 95 GLU A C 1
ATOM 747 O O . GLU A 1 95 ? 5.800 -2.069 8.578 1.00 94.25 95 GLU A O 1
ATOM 752 N N . ARG A 1 96 ? 3.583 -2.217 8.263 1.00 91.44 96 ARG A N 1
ATOM 753 C CA . ARG A 1 96 ? 3.636 -3.455 7.485 1.00 91.44 96 ARG A CA 1
ATOM 754 C C . ARG A 1 96 ? 4.259 -3.258 6.107 1.00 91.44 96 ARG A C 1
ATOM 756 O O . ARG A 1 96 ? 5.031 -4.107 5.686 1.00 91.44 96 ARG A O 1
ATOM 763 N N . ILE A 1 97 ? 3.940 -2.156 5.429 1.00 90.19 97 ILE A N 1
ATOM 764 C CA . ILE A 1 97 ? 4.516 -1.815 4.117 1.00 90.19 97 ILE A CA 1
ATOM 765 C C . ILE A 1 97 ? 5.981 -1.362 4.246 1.00 90.19 97 ILE A C 1
ATOM 767 O O . ILE A 1 97 ? 6.770 -1.556 3.324 1.00 90.19 97 ILE A O 1
ATOM 771 N N . GLY A 1 98 ? 6.342 -0.738 5.372 1.00 84.88 98 GLY A N 1
ATOM 772 C CA . GLY A 1 98 ? 7.696 -0.244 5.631 1.00 84.88 98 GLY A CA 1
ATOM 773 C C . GLY A 1 98 ? 8.724 -1.306 6.049 1.00 84.88 98 GLY A C 1
ATOM 774 O O . GLY A 1 98 ? 9.905 -0.966 6.119 1.00 84.88 98 GLY A O 1
ATOM 775 N N . ASN A 1 99 ? 8.295 -2.542 6.332 1.00 65.25 99 ASN A N 1
ATOM 776 C CA . ASN A 1 99 ? 9.143 -3.698 6.670 1.00 65.25 99 ASN A CA 1
ATOM 777 C C . ASN A 1 99 ? 9.414 -4.584 5.445 1.00 65.25 99 ASN A C 1
ATOM 779 O O . ASN A 1 99 ? 10.543 -5.115 5.349 1.00 65.25 99 ASN A O 1
#

Organism: NCBI:txid408172